Protein AF-A0A418MH86-F1 (afdb_monomer)

pLDDT: mean 76.0, std 16.43, range [37.06, 94.5]

Sequence (167 aa):
MKTSINRFVMALWAILSVVTFPTGCNSSTEKKADQIRDEQKDVLDAAESGADVDEVREQQAEVDSARKEYTRQWRTERDNAREDVNATIEDIDDKIAYFERSVPEVDASRKKNLQQAILTLKTYRQRMADELKNLEFTSAENWPEVKARMEYLVSKTDAQVNAVRAD

Radius of gyration: 25.24 Å; Cα contacts (8 Å, |Δi|>4): 86; chains: 1; bounding box: 48×21×88 Å

Organism: NCBI:txid2305895

Structure (mmCIF, N/CA/C/O backbone):
data_AF-A0A418MH86-F1
#
_entry.id   AF-A0A418MH86-F1
#
loop_
_atom_site.group_PDB
_atom_site.id
_atom_site.type_symbol
_atom_site.label_atom_id
_atom_site.label_alt_id
_atom_site.label_comp_id
_atom_site.label_asym_id
_atom_site.label_entity_id
_atom_site.label_seq_id
_atom_site.pdbx_PDB_ins_code
_atom_site.Cartn_x
_atom_site.Cartn_y
_atom_site.Cartn_z
_atom_site.occupancy
_atom_site.B_iso_or_equiv
_atom_site.auth_seq_id
_atom_site.auth_comp_id
_atom_site.auth_asym_id
_atom_site.auth_atom_id
_atom_site.pdbx_PDB_model_num
ATOM 1 N N . MET A 1 1 ? -21.675 -2.130 57.995 1.00 40.16 1 MET A N 1
ATOM 2 C CA . MET A 1 1 ? -21.233 -2.684 56.696 1.00 40.16 1 MET A CA 1
ATOM 3 C C . MET A 1 1 ? -21.299 -1.576 55.648 1.00 40.16 1 MET A C 1
ATOM 5 O O . MET A 1 1 ? -22.367 -1.314 55.123 1.00 40.16 1 MET A O 1
ATOM 9 N N . LYS A 1 2 ? -20.203 -0.842 55.430 1.00 43.28 2 LYS A N 1
ATOM 10 C CA . LYS A 1 2 ? -20.103 0.265 54.456 1.00 43.28 2 LYS A CA 1
ATOM 11 C C . LYS A 1 2 ? -18.665 0.323 53.930 1.00 43.28 2 LYS A C 1
ATOM 13 O O . LYS A 1 2 ? -17.909 1.192 54.333 1.00 43.28 2 LYS A O 1
ATOM 18 N N . THR A 1 3 ? -18.254 -0.644 53.114 1.00 39.69 3 THR A N 1
ATOM 19 C CA . THR A 1 3 ? -16.920 -0.613 52.468 1.00 39.69 3 THR A CA 1
ATOM 20 C C . THR A 1 3 ? -16.839 -1.354 51.127 1.00 39.69 3 THR A C 1
ATOM 22 O O . THR A 1 3 ? -15.794 -1.304 50.486 1.00 39.69 3 THR A O 1
ATOM 25 N N . SER A 1 4 ? -17.906 -2.003 50.649 1.00 40.78 4 SER A N 1
ATOM 26 C CA . SER A 1 4 ? -17.808 -2.872 49.461 1.00 40.78 4 SER A CA 1
ATOM 27 C C . SER A 1 4 ? -18.062 -2.173 48.118 1.00 40.78 4 SER A C 1
ATOM 29 O O . SER A 1 4 ? -17.658 -2.706 47.093 1.00 40.78 4 SER A O 1
ATOM 31 N N . ILE A 1 5 ? -18.680 -0.985 48.100 1.00 47.19 5 ILE A N 1
ATOM 32 C CA . ILE A 1 5 ? -19.063 -0.299 46.848 1.00 47.19 5 ILE A CA 1
ATOM 33 C C . ILE A 1 5 ? -17.854 0.407 46.196 1.00 47.19 5 ILE A C 1
ATOM 35 O O . ILE A 1 5 ? -17.666 0.322 44.987 1.00 47.19 5 ILE A O 1
ATOM 39 N N . ASN A 1 6 ? -16.938 0.978 46.988 1.00 37.41 6 ASN A N 1
ATOM 40 C CA . ASN A 1 6 ? -15.793 1.740 46.455 1.00 37.41 6 ASN A CA 1
ATOM 41 C C . ASN A 1 6 ? -14.689 0.890 45.801 1.00 37.41 6 ASN A C 1
ATOM 43 O O . ASN A 1 6 ? -13.762 1.446 45.221 1.00 37.41 6 ASN A O 1
ATOM 47 N N . ARG A 1 7 ? -14.749 -0.444 45.893 1.00 41.44 7 ARG A N 1
ATOM 48 C CA . ARG A 1 7 ? -13.748 -1.329 45.272 1.00 41.44 7 ARG A CA 1
ATOM 49 C C . ARG A 1 7 ? -14.123 -1.785 43.864 1.00 41.44 7 ARG A C 1
ATOM 51 O O . ARG A 1 7 ? -13.227 -2.120 43.100 1.00 41.44 7 ARG A O 1
ATOM 58 N N . PHE A 1 8 ? -15.408 -1.765 43.510 1.00 40.97 8 PHE A N 1
ATOM 59 C CA . PHE A 1 8 ? -15.865 -2.187 42.183 1.00 40.97 8 PHE A CA 1
ATOM 60 C C . PHE A 1 8 ? -15.776 -1.066 41.141 1.00 40.97 8 PHE A C 1
ATOM 62 O O . PHE A 1 8 ? -15.398 -1.336 40.006 1.00 40.97 8 PHE A O 1
ATOM 69 N N . VAL A 1 9 ? -15.991 0.194 41.539 1.00 42.41 9 VAL A N 1
ATOM 70 C CA . VAL A 1 9 ? -15.857 1.356 40.636 1.00 42.41 9 VAL A CA 1
ATOM 71 C C . VAL A 1 9 ? -14.404 1.550 40.171 1.00 42.41 9 VAL A C 1
ATOM 73 O O . VAL A 1 9 ? -14.163 1.837 39.004 1.00 42.41 9 VAL A O 1
ATOM 76 N N . MET A 1 10 ? -13.413 1.284 41.036 1.00 40.00 10 MET A N 1
ATOM 77 C CA . MET A 1 10 ? -11.994 1.352 40.645 1.00 40.00 10 MET A CA 1
ATOM 78 C C . MET A 1 10 ? -11.555 0.236 39.684 1.00 40.00 10 MET A C 1
ATOM 80 O O . MET A 1 10 ? -10.588 0.421 38.953 1.00 40.00 10 MET A O 1
ATOM 84 N N . ALA A 1 11 ? -12.226 -0.919 39.678 1.00 40.00 11 ALA A N 1
ATOM 85 C CA . ALA A 1 11 ? -11.865 -2.024 38.787 1.00 40.00 11 ALA A CA 1
ATOM 86 C C . ALA A 1 11 ? -12.383 -1.815 37.353 1.00 40.00 11 ALA A C 1
ATOM 88 O O . ALA A 1 11 ? -11.755 -2.286 36.408 1.00 40.00 11 ALA A O 1
ATOM 89 N N . LEU A 1 12 ? -13.489 -1.080 37.181 1.00 40.75 12 LEU A N 1
ATOM 90 C CA . LEU A 1 12 ? -14.069 -0.786 35.865 1.00 40.75 12 LEU A CA 1
ATOM 91 C C . LEU A 1 12 ? -13.235 0.239 35.070 1.00 40.75 12 LEU A C 1
ATOM 93 O O . LEU A 1 12 ? -13.183 0.187 33.848 1.00 40.75 12 LEU A O 1
ATOM 97 N N . TRP A 1 13 ? -12.507 1.112 35.770 1.00 41.53 13 TRP A N 1
ATOM 98 C CA . TRP A 1 13 ? -11.645 2.145 35.181 1.00 41.53 13 TRP A CA 1
ATOM 99 C C . TRP A 1 13 ? -10.371 1.605 34.499 1.00 41.53 13 TRP A C 1
ATOM 101 O O . TRP A 1 13 ? -9.696 2.331 33.774 1.00 41.53 13 TRP A O 1
ATOM 111 N N . ALA A 1 14 ? -10.010 0.336 34.718 1.00 37.06 14 ALA A N 1
ATOM 112 C CA . ALA A 1 14 ? -8.710 -0.209 34.311 1.00 37.06 14 ALA A CA 1
ATOM 113 C C . ALA A 1 14 ? -8.659 -0.807 32.888 1.00 37.06 14 ALA A C 1
ATOM 115 O O . ALA A 1 14 ? -7.591 -1.241 32.461 1.00 37.06 14 ALA A O 1
ATOM 116 N N . ILE A 1 15 ? -9.769 -0.836 32.137 1.00 46.03 15 ILE A N 1
ATOM 117 C CA . ILE A 1 15 ? -9.827 -1.433 30.781 1.00 46.03 15 ILE A CA 1
ATOM 118 C C . ILE A 1 15 ? -9.991 -0.356 29.695 1.00 46.03 15 ILE A C 1
ATOM 120 O O . ILE A 1 15 ? -10.416 -0.625 28.578 1.00 46.03 15 ILE A O 1
ATOM 124 N N . LEU A 1 16 ? -9.611 0.889 29.979 1.00 43.25 16 LEU A N 1
ATOM 125 C CA . LEU A 1 16 ? -9.611 1.948 28.974 1.00 43.25 16 LEU A CA 1
ATOM 126 C C . LEU A 1 16 ? -8.231 2.080 28.331 1.00 43.25 16 LEU A C 1
ATOM 128 O O . LEU A 1 16 ? -7.444 2.982 28.605 1.00 43.25 16 LEU A O 1
ATOM 132 N N . SER A 1 17 ? -7.923 1.123 27.456 1.00 41.09 17 SER A N 1
ATOM 133 C CA . SER A 1 17 ? -6.809 1.259 26.519 1.00 41.09 17 SER A CA 1
ATOM 134 C C . SER A 1 17 ? -7.189 2.346 25.510 1.00 41.09 17 SER A C 1
ATOM 136 O O . SER A 1 17 ? -7.945 2.102 24.562 1.00 41.09 17 SER A O 1
ATOM 138 N N . VAL A 1 18 ? -6.720 3.567 25.770 1.00 42.28 18 VAL A N 1
ATOM 139 C CA . VAL A 1 18 ? -6.747 4.686 24.826 1.00 42.28 18 VAL A CA 1
ATOM 140 C C . VAL A 1 18 ? -5.884 4.279 23.637 1.00 42.28 18 VAL A C 1
ATOM 142 O O . VAL A 1 18 ? -4.672 4.129 23.771 1.00 42.28 18 VAL A O 1
ATOM 145 N N . VAL A 1 19 ? -6.515 4.040 22.490 1.00 49.03 19 VAL A N 1
ATOM 146 C CA . VAL A 1 19 ? -5.800 3.805 21.234 1.00 49.03 19 VAL A CA 1
ATOM 147 C C . VAL A 1 19 ? -5.605 5.167 20.581 1.00 49.03 19 VAL A C 1
ATOM 149 O O . VAL A 1 19 ? -6.568 5.839 20.215 1.00 49.03 19 VAL A O 1
ATOM 152 N N . THR A 1 20 ? -4.358 5.613 20.497 1.00 45.00 20 THR A N 1
ATOM 153 C CA . THR A 1 20 ? -3.982 6.862 19.835 1.00 45.00 20 THR A CA 1
ATOM 154 C C . THR A 1 20 ? -3.877 6.628 18.333 1.00 45.00 20 THR A C 1
ATOM 156 O O . THR A 1 20 ? -2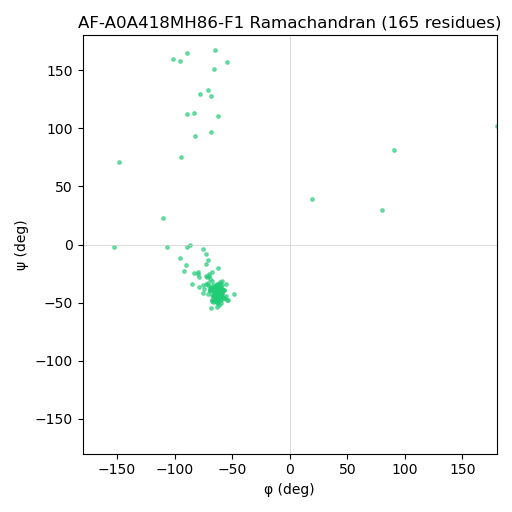.830 6.224 17.854 1.00 45.00 20 THR A O 1
ATOM 159 N N . PHE A 1 21 ? -4.942 6.877 17.572 1.00 47.75 21 PHE A N 1
ATOM 160 C CA . PHE A 1 21 ? -4.876 6.775 16.111 1.00 47.75 21 PHE A CA 1
ATOM 161 C C . PHE A 1 21 ? -4.200 8.015 15.496 1.00 47.75 21 PHE A C 1
ATOM 163 O O . PHE A 1 21 ? -4.598 9.137 15.829 1.00 47.75 21 PHE A O 1
ATOM 170 N N . PRO A 1 22 ? -3.199 7.855 14.608 1.00 41.91 22 PRO A N 1
ATOM 171 C CA . PRO A 1 22 ? -2.603 8.977 13.894 1.00 41.91 22 PRO A CA 1
ATOM 172 C C . PRO A 1 22 ? -3.612 9.578 12.906 1.00 41.91 22 PRO A C 1
ATOM 174 O O . PRO A 1 22 ? -4.192 8.874 12.086 1.00 41.91 22 PRO A O 1
ATOM 177 N N . THR A 1 23 ? -3.811 10.895 12.987 1.00 43.75 23 THR A N 1
ATOM 178 C CA . THR A 1 23 ? -4.634 11.687 12.062 1.00 43.75 23 THR A CA 1
ATOM 179 C C . THR A 1 23 ? -3.819 12.046 10.814 1.00 43.75 23 THR A C 1
ATOM 181 O O . THR A 1 23 ? -2.870 12.830 10.909 1.00 43.75 23 THR A O 1
ATOM 184 N N . GLY A 1 24 ? -4.177 11.517 9.646 1.00 38.31 24 GLY A N 1
ATOM 185 C CA . GLY A 1 24 ? -3.545 11.823 8.365 1.00 38.31 24 GLY A CA 1
ATOM 186 C C . GLY A 1 24 ? -4.138 11.073 7.157 1.00 38.31 24 GLY A C 1
ATOM 187 O O . GLY A 1 24 ? -3.716 9.961 6.856 1.00 38.31 24 GLY A O 1
ATOM 188 N N . CYS A 1 25 ? -4.962 11.799 6.381 1.00 40.88 25 CYS A N 1
ATOM 189 C CA . CYS A 1 25 ? -5.543 11.507 5.048 1.00 40.88 25 CYS A CA 1
ATOM 190 C C . CYS A 1 25 ? -6.912 10.790 4.956 1.00 40.88 25 CYS A C 1
ATOM 192 O O . CYS A 1 25 ? -6.998 9.616 4.606 1.00 40.88 25 CYS A O 1
ATOM 194 N N . ASN A 1 26 ? -7.974 11.600 5.122 1.00 44.22 26 ASN A N 1
ATOM 195 C CA . ASN A 1 26 ? -9.365 11.574 4.620 1.00 44.22 26 ASN A CA 1
ATOM 196 C C . ASN A 1 26 ? -9.969 10.245 4.095 1.00 44.22 26 ASN A C 1
ATOM 198 O O . ASN A 1 26 ? -10.709 10.252 3.106 1.00 44.22 26 ASN A O 1
ATOM 202 N N . SER A 1 27 ? -9.689 9.108 4.734 1.00 57.06 27 SER A N 1
ATOM 203 C CA . SER A 1 27 ? -10.241 7.800 4.351 1.00 57.06 27 SER A CA 1
ATOM 204 C C . SER A 1 27 ? -11.490 7.441 5.168 1.00 57.06 27 SER A C 1
ATOM 206 O O . SER A 1 27 ? -11.721 7.969 6.257 1.00 57.06 27 SER A O 1
ATOM 208 N N . SER A 1 28 ? -12.330 6.537 4.644 1.00 63.00 28 SER A N 1
ATOM 209 C CA . SER A 1 28 ? -13.546 6.079 5.342 1.00 63.00 28 SER A CA 1
ATOM 210 C C . SER A 1 28 ? -13.236 5.436 6.703 1.00 63.00 28 SER A C 1
ATOM 212 O O . SER A 1 28 ? -13.999 5.584 7.658 1.00 63.00 28 SER A O 1
ATOM 214 N N . THR A 1 29 ? -12.066 4.807 6.795 1.00 64.75 29 THR A N 1
ATOM 215 C CA . THR A 1 29 ? -11.528 4.154 7.985 1.00 64.75 29 THR A CA 1
ATOM 216 C C . THR A 1 29 ? -11.108 5.182 9.039 1.00 64.75 29 THR A C 1
ATOM 218 O O . THR A 1 29 ? -11.486 5.034 10.196 1.00 64.75 29 THR A O 1
ATOM 221 N N . GLU A 1 30 ? -10.459 6.292 8.665 1.00 63.47 30 GLU A N 1
ATOM 222 C CA . GLU A 1 30 ? -10.132 7.373 9.618 1.00 63.47 30 GLU A CA 1
ATOM 223 C C . GLU A 1 30 ? -11.371 7.998 10.264 1.00 63.47 30 GLU A C 1
ATOM 225 O O . GLU A 1 30 ? -11.414 8.150 11.481 1.00 63.47 30 GLU A O 1
ATOM 230 N N . LYS A 1 31 ? -12.416 8.293 9.477 1.00 66.75 31 LYS A N 1
ATOM 231 C CA . LYS A 1 31 ? -13.665 8.860 10.021 1.00 66.75 31 LYS A CA 1
ATOM 232 C C . LYS A 1 31 ? -14.306 7.952 11.069 1.00 66.75 31 LYS A C 1
ATOM 234 O O . LYS A 1 31 ? -14.881 8.439 12.035 1.00 66.75 31 LYS A O 1
ATOM 239 N N . LYS A 1 32 ? -14.194 6.633 10.891 1.00 70.12 32 LYS A N 1
ATOM 240 C CA . LYS A 1 32 ? -14.679 5.654 11.869 1.00 70.12 32 LYS A CA 1
ATOM 241 C C . LYS A 1 32 ? -13.782 5.542 13.094 1.00 70.12 32 LYS A C 1
ATOM 243 O O . LYS A 1 32 ? -14.299 5.328 14.183 1.00 70.12 32 LYS A O 1
ATOM 248 N N . ALA A 1 33 ? -12.468 5.690 12.937 1.00 70.25 33 ALA A N 1
ATOM 249 C CA . ALA A 1 33 ? -11.549 5.738 14.070 1.00 70.25 33 ALA A CA 1
ATOM 250 C C . ALA A 1 33 ? -11.823 6.963 14.960 1.00 70.25 33 ALA A C 1
ATOM 252 O O . ALA A 1 33 ? -11.866 6.828 16.182 1.00 70.25 33 ALA A O 1
ATOM 253 N N . ASP A 1 34 ? -12.070 8.128 14.352 1.00 70.81 34 ASP A N 1
ATOM 254 C CA . ASP A 1 34 ? -12.462 9.344 15.070 1.00 70.81 34 ASP A CA 1
ATOM 255 C C . ASP A 1 34 ? -13.808 9.163 15.786 1.00 70.81 34 ASP A C 1
ATOM 257 O O . ASP A 1 34 ? -13.902 9.452 16.975 1.00 70.81 34 ASP A O 1
ATOM 261 N N . GLN A 1 35 ? -14.807 8.589 15.107 1.00 76.25 35 GLN A N 1
ATOM 262 C CA . GLN A 1 35 ? -16.115 8.310 15.703 1.00 76.25 35 GLN A CA 1
ATOM 263 C C . GLN A 1 35 ? -16.021 7.371 16.918 1.00 76.25 35 GLN A C 1
ATOM 265 O O . GLN A 1 35 ? -16.593 7.662 17.961 1.00 76.25 35 GLN A O 1
ATOM 270 N N . ILE A 1 36 ? -15.249 6.282 16.824 1.00 78.81 36 ILE A N 1
ATOM 271 C CA . ILE A 1 36 ? -15.034 5.355 17.951 1.00 78.81 36 ILE A CA 1
ATOM 272 C C . ILE A 1 36 ? -14.371 6.066 19.134 1.00 78.81 36 ILE A C 1
ATOM 274 O O . ILE A 1 36 ? -14.653 5.748 20.287 1.00 78.81 36 ILE A O 1
ATOM 278 N N . ARG A 1 37 ? -13.453 7.000 18.864 1.00 74.50 37 ARG A N 1
ATOM 279 C CA . ARG A 1 37 ? -12.756 7.757 19.908 1.00 74.50 37 ARG A CA 1
ATOM 280 C C . ARG A 1 37 ? -13.701 8.722 20.621 1.00 74.50 37 ARG A C 1
ATOM 282 O O . ARG A 1 37 ? -13.602 8.847 21.839 1.00 74.50 37 ARG A O 1
ATOM 289 N N . ASP A 1 38 ? -14.597 9.361 19.878 1.00 78.75 38 ASP A N 1
ATOM 290 C CA . ASP A 1 38 ? -15.616 10.248 20.436 1.00 78.75 38 ASP A CA 1
ATOM 291 C C . ASP A 1 38 ? -16.635 9.444 21.265 1.00 78.75 38 ASP A C 1
ATOM 293 O O . ASP A 1 38 ? -16.834 9.751 22.436 1.00 78.75 38 ASP A O 1
ATOM 297 N N . GLU A 1 39 ? -17.150 8.325 20.743 1.00 77.44 39 GLU A N 1
ATOM 298 C CA . GLU A 1 39 ? -18.050 7.422 21.486 1.00 77.44 39 GLU A CA 1
ATOM 299 C C . GLU A 1 39 ? -17.383 6.874 22.763 1.00 77.44 39 GLU A C 1
ATOM 301 O O . GLU A 1 39 ? -17.999 6.782 23.821 1.00 77.44 39 GLU A O 1
ATOM 306 N N . GLN A 1 40 ? -16.085 6.560 22.717 1.00 76.62 40 GLN A N 1
ATOM 307 C CA . GLN A 1 40 ? -15.342 6.111 23.897 1.00 76.62 40 GLN A CA 1
ATOM 308 C C . GLN A 1 40 ? -15.131 7.224 24.937 1.00 76.62 40 GLN A C 1
ATOM 310 O O . GLN A 1 40 ? -15.033 6.938 26.134 1.00 76.62 40 GLN A O 1
ATOM 315 N N . LYS A 1 41 ? -15.045 8.483 24.498 1.00 7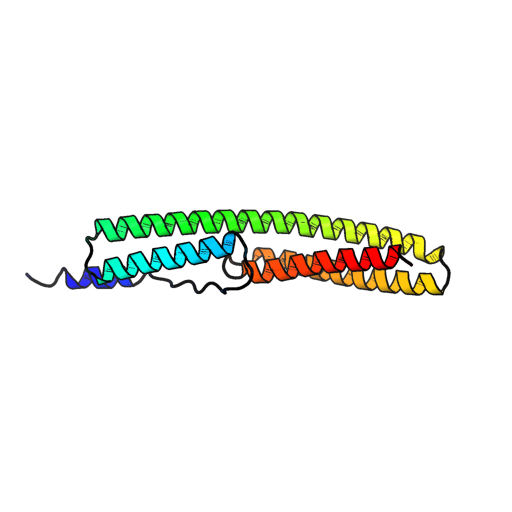8.12 41 LYS A N 1
ATOM 316 C CA . LYS A 1 41 ? -15.004 9.642 25.392 1.00 78.12 41 LYS A CA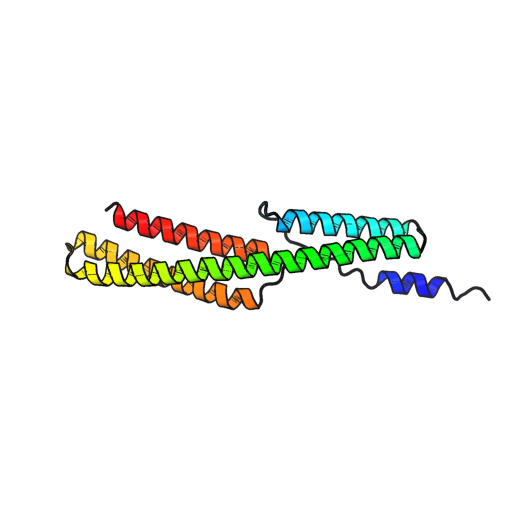 1
ATOM 317 C C . LYS A 1 41 ? -16.350 9.826 26.095 1.00 78.12 41 LYS A C 1
ATOM 319 O O . LYS A 1 41 ? -16.355 10.096 27.292 1.00 78.12 41 LYS A O 1
ATOM 324 N N . ASP A 1 42 ? -17.455 9.578 25.401 1.00 78.19 42 ASP A N 1
ATOM 325 C CA . ASP A 1 42 ? -18.791 9.642 25.996 1.00 78.19 42 ASP A CA 1
ATOM 326 C C . ASP A 1 42 ? -18.981 8.572 27.088 1.00 78.19 42 ASP A C 1
ATOM 328 O O . ASP A 1 42 ? -19.485 8.892 28.165 1.00 78.19 42 ASP A O 1
ATOM 332 N N . VAL A 1 43 ? -18.469 7.344 26.893 1.00 76.38 43 VAL A N 1
ATOM 333 C CA . VAL A 1 43 ? -18.474 6.296 27.943 1.00 76.38 43 VAL A CA 1
ATOM 334 C C . VAL A 1 43 ? -17.711 6.744 29.195 1.00 76.38 43 VAL A C 1
ATOM 336 O O . VAL A 1 43 ? -18.153 6.507 30.322 1.00 76.38 43 VAL A O 1
ATOM 339 N N . LEU A 1 44 ? -16.546 7.374 29.011 1.00 72.75 44 LEU A N 1
ATOM 340 C CA . LEU A 1 44 ? -15.739 7.903 30.115 1.00 72.75 44 LEU A CA 1
ATOM 341 C C . LEU A 1 44 ? -16.483 8.997 30.880 1.00 72.75 44 LEU A C 1
ATOM 343 O O . LEU A 1 44 ? -16.547 8.944 32.109 1.00 72.75 44 LEU A O 1
ATOM 347 N N . ASP A 1 45 ? -17.051 9.957 30.155 1.00 77.12 45 ASP A N 1
ATOM 348 C CA . ASP A 1 45 ? -17.759 11.095 30.733 1.00 77.12 45 ASP A CA 1
ATOM 349 C C . ASP A 1 45 ? -19.046 10.616 31.460 1.00 77.12 45 ASP A C 1
ATOM 351 O O . ASP A 1 45 ? -19.370 11.096 32.554 1.00 77.12 45 ASP A O 1
ATOM 355 N N . ALA A 1 46 ? -19.743 9.597 30.937 1.00 74.19 46 ALA A N 1
ATOM 356 C CA . ALA A 1 46 ? -20.875 8.934 31.599 1.00 74.19 46 ALA A CA 1
ATOM 357 C C . ALA A 1 46 ? -20.451 8.205 32.890 1.00 74.19 46 ALA A C 1
ATOM 359 O O . ALA A 1 46 ? -21.077 8.355 33.944 1.00 74.19 46 ALA A O 1
ATOM 360 N N . ALA A 1 47 ? -19.342 7.464 32.850 1.00 68.56 47 ALA A N 1
ATOM 361 C CA . ALA A 1 47 ? -18.811 6.778 34.025 1.00 68.56 47 ALA A CA 1
ATOM 362 C C . ALA A 1 47 ? -18.330 7.757 35.117 1.00 68.56 47 ALA A C 1
ATOM 364 O O . ALA A 1 47 ? -18.544 7.503 36.304 1.00 68.56 47 ALA A O 1
ATOM 365 N N . GLU A 1 48 ? -17.705 8.881 34.745 1.00 75.19 48 GLU A N 1
ATOM 366 C CA . GLU A 1 48 ? -17.274 9.927 35.687 1.00 75.19 48 GLU A CA 1
ATOM 367 C C . GLU A 1 48 ? -18.445 10.716 36.284 1.00 75.19 48 GLU A C 1
ATOM 369 O O . GLU A 1 48 ? -18.403 11.083 37.462 1.00 75.19 48 GLU A O 1
ATOM 374 N N . SER A 1 49 ? -19.505 10.949 35.508 1.00 79.81 49 SER A N 1
ATOM 375 C CA . SER A 1 49 ? -20.714 11.640 35.978 1.00 79.81 49 SER A CA 1
ATOM 376 C C . SER A 1 49 ? -21.611 10.779 36.878 1.00 79.81 49 SER A C 1
ATOM 378 O O . SER A 1 49 ? -22.571 11.291 37.460 1.00 79.81 49 SER A O 1
ATOM 380 N N . GLY A 1 50 ? -21.259 9.504 37.076 1.00 74.06 50 GLY A N 1
ATOM 381 C CA . GLY A 1 50 ? -21.969 8.588 37.963 1.00 74.06 50 GLY A CA 1
ATOM 382 C C . GLY A 1 50 ? -23.228 7.989 37.340 1.00 74.06 50 GLY A C 1
ATOM 383 O O . GLY A 1 50 ? -24.168 7.692 38.081 1.00 74.06 50 GLY A O 1
ATOM 384 N N . ALA A 1 51 ? -23.248 7.832 36.011 1.00 77.88 51 ALA A N 1
ATOM 385 C CA . ALA A 1 51 ? -24.292 7.105 35.296 1.00 77.88 51 ALA A CA 1
ATOM 386 C C . ALA A 1 51 ? -24.467 5.678 35.842 1.00 77.88 51 ALA A C 1
ATOM 388 O O . ALA A 1 51 ? -23.563 5.104 36.466 1.00 77.88 51 ALA A O 1
ATOM 389 N N . ASP A 1 52 ? -25.652 5.107 35.621 1.00 83.12 52 ASP A N 1
ATOM 390 C CA . ASP A 1 52 ? -25.942 3.757 36.090 1.00 83.12 52 ASP A CA 1
ATOM 391 C C . ASP A 1 52 ? -25.061 2.725 35.373 1.00 83.12 52 ASP A C 1
ATOM 393 O O . ASP A 1 52 ? -24.639 2.901 34.228 1.00 83.12 52 ASP A O 1
ATOM 397 N N . VAL A 1 53 ? -24.772 1.621 36.059 1.00 77.56 53 VAL A N 1
ATOM 398 C CA . VAL A 1 53 ? -23.857 0.587 35.556 1.00 77.56 53 VAL A CA 1
ATOM 399 C C . VAL A 1 53 ? -24.367 -0.01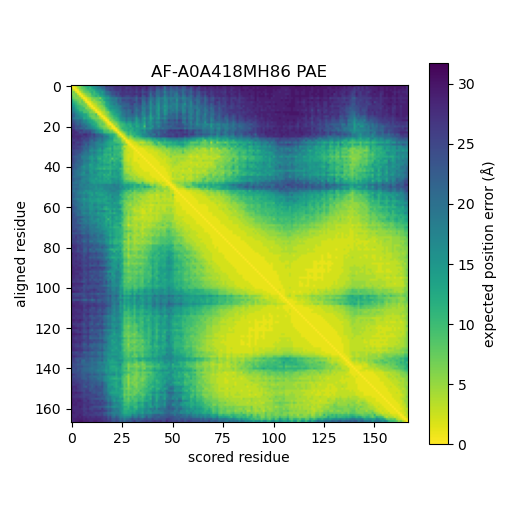1 34.244 1.00 77.56 53 VAL A C 1
ATOM 401 O O . VAL A 1 53 ? -23.559 -0.346 33.377 1.00 77.56 53 VAL A O 1
ATOM 404 N N . ASP A 1 54 ? -25.686 -0.130 34.090 1.00 80.06 54 ASP A N 1
ATOM 405 C CA . ASP A 1 54 ? -26.301 -0.654 32.873 1.00 80.06 54 ASP A CA 1
ATOM 406 C C . ASP A 1 54 ? -26.134 0.309 31.684 1.00 80.06 54 ASP A C 1
ATOM 408 O O . ASP A 1 54 ? -25.841 -0.151 30.582 1.00 80.06 54 ASP A O 1
ATOM 412 N N . GLU A 1 55 ? -26.192 1.625 31.913 1.00 75.00 55 GLU A N 1
ATOM 413 C CA . GLU A 1 55 ? -25.984 2.657 30.884 1.00 75.00 55 GLU A CA 1
ATOM 414 C C . GLU A 1 55 ? -24.529 2.674 30.390 1.00 75.00 55 GLU A C 1
ATOM 416 O O . GLU A 1 55 ? -24.273 2.584 29.190 1.00 75.00 55 GLU A O 1
ATOM 421 N N . VAL A 1 56 ? -23.557 2.678 31.310 1.00 76.31 56 VAL A N 1
ATOM 422 C CA . VAL A 1 56 ? -22.125 2.599 30.955 1.00 76.31 56 VAL A CA 1
ATOM 423 C C . VAL A 1 56 ? -21.821 1.296 30.209 1.00 76.31 56 VAL A C 1
ATOM 425 O O . VAL A 1 56 ? -21.020 1.268 29.273 1.00 76.31 56 VAL A O 1
ATOM 428 N N . ARG A 1 57 ? -22.465 0.193 30.606 1.00 76.00 57 ARG A N 1
ATOM 429 C CA . ARG A 1 57 ? -22.288 -1.111 29.962 1.00 76.00 57 ARG A CA 1
ATOM 430 C C . ARG A 1 57 ? -22.872 -1.149 28.551 1.00 76.00 57 ARG A C 1
ATOM 432 O O . ARG A 1 57 ? -22.262 -1.772 27.682 1.00 76.00 57 ARG A O 1
ATOM 439 N N . GLU A 1 58 ? -24.032 -0.542 28.332 1.00 81.56 58 GLU A N 1
ATOM 440 C CA . GLU A 1 58 ? -24.657 -0.448 27.012 1.00 81.56 58 GLU A CA 1
ATOM 441 C C . GLU A 1 58 ? -23.787 0.380 26.060 1.00 81.56 58 GLU A C 1
ATOM 443 O O . GLU A 1 58 ? -23.411 -0.120 25.000 1.00 81.56 58 GLU A O 1
ATOM 448 N N . GLN A 1 59 ? -23.335 1.562 26.486 1.00 76.06 59 GLN A N 1
ATOM 449 C CA . GLN A 1 59 ? -22.458 2.409 25.671 1.00 76.06 59 GLN A CA 1
ATOM 450 C C . GLN A 1 59 ? -21.103 1.733 25.385 1.00 76.06 59 GLN A C 1
ATOM 452 O O . GLN A 1 59 ? -20.594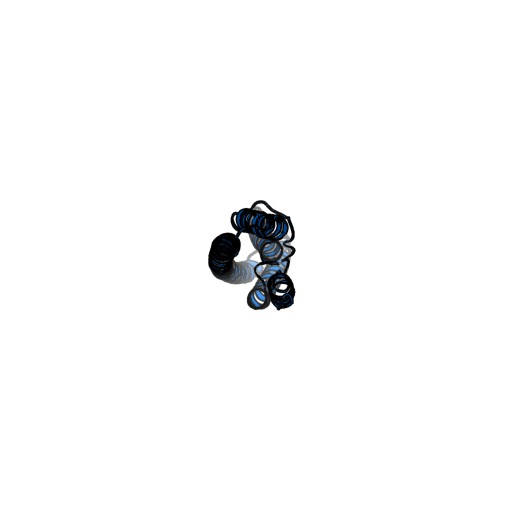 1.784 24.265 1.00 76.06 59 GLN A O 1
ATOM 457 N N . GLN A 1 60 ? -20.528 1.005 26.351 1.00 73.38 60 GLN A N 1
ATOM 458 C CA . GLN A 1 60 ? -19.317 0.214 26.104 1.00 73.38 60 GLN A CA 1
ATOM 459 C C . GLN A 1 60 ? -19.556 -0.905 25.075 1.00 73.38 60 GLN A C 1
ATOM 461 O O . GLN A 1 60 ? -18.676 -1.188 24.261 1.00 73.38 60 GLN A O 1
ATOM 466 N N . ALA A 1 61 ? -20.735 -1.536 25.079 1.00 81.12 61 ALA A N 1
ATOM 467 C CA . ALA A 1 61 ? -21.088 -2.552 24.089 1.00 81.12 61 ALA A CA 1
ATOM 468 C C . ALA A 1 61 ? -21.233 -1.957 22.677 1.00 81.12 61 ALA A C 1
ATOM 470 O O . ALA A 1 61 ? -20.856 -2.611 21.698 1.00 81.12 61 ALA A O 1
ATOM 471 N N . GLU A 1 62 ? -21.726 -0.722 22.562 1.00 80.81 62 GLU A N 1
ATOM 472 C CA . GLU A 1 62 ? -21.765 0.025 21.301 1.00 80.81 62 GLU A CA 1
ATOM 473 C C . GLU A 1 62 ? -20.352 0.328 20.788 1.00 80.81 62 GLU A C 1
ATOM 475 O O . GLU A 1 62 ? -20.031 -0.034 19.652 1.00 80.81 62 GLU A O 1
ATOM 480 N N . VAL A 1 63 ? -19.469 0.849 21.647 1.00 77.62 63 VAL A N 1
ATOM 481 C CA . VAL A 1 63 ? -18.052 1.096 21.316 1.00 77.62 63 VAL A CA 1
ATOM 482 C C . VAL A 1 63 ? -17.344 -0.194 20.888 1.00 77.62 63 VAL A C 1
ATOM 484 O O . VAL A 1 63 ? -16.604 -0.213 19.900 1.00 77.62 63 VAL A O 1
ATOM 487 N N . ASP A 1 64 ? -17.577 -1.304 21.588 1.00 77.12 64 ASP A N 1
ATOM 488 C CA . ASP A 1 64 ? -16.992 -2.604 21.245 1.00 77.12 64 ASP A CA 1
ATOM 489 C C . ASP A 1 64 ? -17.504 -3.121 19.890 1.00 77.12 64 ASP A C 1
ATOM 491 O O . ASP A 1 64 ? -16.738 -3.677 19.089 1.00 77.12 64 ASP A O 1
ATOM 495 N N . SER A 1 65 ? -18.790 -2.912 19.600 1.00 80.94 65 SER A N 1
ATOM 496 C CA . SER A 1 65 ? -19.393 -3.229 18.304 1.00 80.94 65 SER A CA 1
ATOM 497 C C . SER A 1 65 ? -18.775 -2.387 17.182 1.00 80.94 65 SER A C 1
ATOM 499 O O . SER A 1 65 ? -18.351 -2.935 16.156 1.00 80.94 65 SER A O 1
ATOM 501 N N . ALA A 1 66 ? -18.626 -1.079 17.400 1.00 77.56 66 ALA A N 1
ATOM 502 C CA . ALA A 1 66 ? -17.999 -0.159 16.459 1.00 77.56 66 ALA A CA 1
ATOM 503 C C . ALA A 1 66 ? -16.528 -0.531 16.198 1.00 77.56 66 ALA A C 1
ATOM 505 O O . ALA A 1 66 ? -16.110 -0.640 15.042 1.00 77.56 66 ALA A O 1
ATOM 506 N N . ARG A 1 67 ? -15.756 -0.864 17.245 1.00 77.94 67 ARG A N 1
ATOM 507 C CA . ARG A 1 67 ? -14.374 -1.379 17.138 1.00 77.94 67 ARG A CA 1
ATOM 508 C C . ARG A 1 67 ? -14.285 -2.664 16.318 1.00 77.94 67 ARG A C 1
ATOM 510 O O . ARG A 1 67 ? -13.358 -2.837 15.515 1.00 77.94 67 ARG A O 1
ATOM 517 N N . LYS A 1 68 ? -15.238 -3.580 16.499 1.00 82.44 68 LYS A N 1
ATOM 518 C CA . LYS A 1 68 ? -15.299 -4.833 15.737 1.00 82.44 68 LYS A CA 1
ATOM 519 C C . LYS A 1 68 ? -15.567 -4.574 14.256 1.00 82.44 68 LYS A C 1
ATOM 521 O O . LYS A 1 68 ? -14.916 -5.192 13.410 1.00 82.44 68 LYS A O 1
ATOM 526 N N . GLU A 1 69 ? -16.485 -3.664 13.942 1.00 81.75 69 GLU A N 1
ATOM 527 C CA . GLU A 1 69 ? -16.774 -3.278 12.561 1.00 81.75 69 GLU A CA 1
ATOM 528 C C . GLU A 1 69 ? -15.585 -2.552 11.921 1.00 81.75 69 GLU A C 1
ATOM 530 O O . GLU A 1 69 ? -15.176 -2.918 10.822 1.00 81.75 69 GLU A O 1
ATOM 535 N N . TYR A 1 70 ? -14.946 -1.619 12.630 1.00 78.75 70 TYR A N 1
ATOM 536 C CA . TYR A 1 70 ? -13.713 -0.967 12.181 1.00 78.75 70 TYR A CA 1
ATOM 537 C C . TYR A 1 70 ? -12.620 -1.981 11.830 1.00 78.75 70 TYR A C 1
ATOM 539 O O . TYR A 1 70 ? -12.052 -1.947 10.741 1.00 78.75 70 TYR A O 1
ATOM 547 N N . THR A 1 71 ? -12.386 -2.959 12.709 1.00 80.94 71 THR A N 1
ATOM 548 C CA . THR A 1 71 ? -11.390 -4.015 12.475 1.00 80.94 71 THR A CA 1
ATOM 549 C C . THR A 1 71 ? -11.735 -4.861 11.246 1.00 80.94 71 THR A C 1
ATOM 551 O O . THR A 1 71 ? -10.844 -5.253 10.492 1.00 80.94 71 THR A O 1
ATOM 554 N N . ARG A 1 72 ? -13.021 -5.160 11.018 1.00 85.06 72 ARG A N 1
ATOM 555 C CA . ARG A 1 72 ? -13.476 -5.894 9.827 1.00 85.06 72 ARG A CA 1
ATOM 556 C C . ARG A 1 72 ? -13.236 -5.089 8.548 1.00 85.06 72 ARG A C 1
ATOM 558 O O . ARG A 1 72 ? -12.744 -5.650 7.569 1.00 85.06 72 ARG A O 1
ATOM 565 N N . GLN A 1 73 ? -13.566 -3.801 8.558 1.00 83.44 73 GLN A N 1
ATOM 566 C CA . GLN A 1 73 ? -13.368 -2.926 7.403 1.00 83.44 73 GLN A CA 1
ATOM 567 C C . GLN A 1 73 ? -11.894 -2.751 7.084 1.00 83.44 73 GLN A C 1
ATOM 569 O O . GLN A 1 73 ? -11.501 -2.962 5.943 1.00 83.44 73 GLN A O 1
ATOM 574 N N . TRP A 1 74 ? -11.069 -2.507 8.101 1.00 84.62 74 TRP A N 1
ATOM 575 C CA . TRP A 1 74 ? -9.622 -2.470 7.950 1.00 84.62 74 TRP A CA 1
ATOM 576 C C . TRP A 1 74 ? -9.074 -3.745 7.291 1.00 84.62 74 TRP A C 1
ATOM 578 O O . TRP A 1 74 ? -8.318 -3.654 6.330 1.00 84.62 74 TRP A O 1
ATOM 588 N N . ARG A 1 75 ? -9.481 -4.940 7.751 1.00 85.69 75 ARG A N 1
ATOM 589 C CA . ARG A 1 75 ? -9.054 -6.205 7.122 1.00 85.69 75 ARG A CA 1
ATOM 590 C C . ARG A 1 75 ? -9.453 -6.275 5.651 1.00 85.69 75 ARG A C 1
ATOM 592 O O . ARG A 1 75 ? -8.641 -6.684 4.836 1.00 85.69 75 ARG A O 1
ATOM 599 N N . THR A 1 76 ? -10.668 -5.841 5.329 1.00 88.06 76 THR A N 1
ATOM 600 C CA . THR A 1 76 ? -11.171 -5.826 3.949 1.00 88.06 76 THR A CA 1
ATOM 601 C C . THR A 1 76 ? -10.356 -4.871 3.076 1.00 88.06 76 THR A C 1
ATOM 603 O O . THR A 1 76 ? -9.892 -5.264 2.014 1.00 88.06 76 THR A O 1
ATOM 606 N N . GLU A 1 77 ? -10.117 -3.638 3.532 1.00 85.12 77 GLU A N 1
ATOM 607 C CA . GLU A 1 77 ? -9.293 -2.671 2.796 1.00 85.12 77 GLU A CA 1
ATOM 608 C C . GLU A 1 77 ? -7.851 -3.157 2.622 1.00 85.12 77 GLU A C 1
ATOM 610 O O . GLU A 1 77 ? -7.272 -2.997 1.550 1.00 85.12 77 GLU A O 1
ATOM 615 N N . ARG A 1 78 ? -7.280 -3.777 3.659 1.00 87.12 78 ARG A N 1
ATOM 616 C CA . ARG A 1 78 ? -5.944 -4.373 3.622 1.00 87.12 78 ARG A CA 1
ATOM 617 C C . ARG A 1 78 ? -5.859 -5.505 2.600 1.00 87.12 78 ARG A C 1
ATOM 619 O O . ARG A 1 78 ? -4.879 -5.586 1.865 1.00 87.12 78 ARG A O 1
ATOM 626 N N . ASP A 1 79 ? -6.859 -6.378 2.570 1.00 88.25 79 ASP A N 1
ATOM 627 C CA . ASP A 1 79 ? -6.892 -7.518 1.655 1.00 88.25 79 ASP A CA 1
ATOM 628 C C . ASP A 1 79 ? -7.094 -7.051 0.202 1.00 88.25 79 ASP A C 1
ATOM 630 O O . ASP A 1 79 ? -6.382 -7.524 -0.681 1.00 88.25 79 ASP A O 1
ATOM 634 N N . ASN A 1 80 ? -7.939 -6.041 -0.032 1.00 86.94 80 ASN A N 1
ATOM 635 C CA . ASN A 1 80 ? -8.077 -5.399 -1.345 1.00 86.94 80 ASN A CA 1
ATOM 636 C C . ASN A 1 80 ? -6.765 -4.739 -1.795 1.00 86.94 80 ASN A C 1
ATOM 638 O O . ASN A 1 80 ? -6.317 -4.947 -2.915 1.00 86.94 80 ASN A O 1
ATOM 642 N N . ALA A 1 81 ? -6.088 -3.997 -0.913 1.00 85.88 81 ALA A N 1
ATOM 643 C CA . ALA A 1 81 ? -4.799 -3.395 -1.249 1.00 85.88 81 ALA A CA 1
ATOM 644 C C . ALA A 1 81 ? -3.726 -4.453 -1.554 1.00 85.88 81 ALA A C 1
ATOM 646 O O . ALA A 1 81 ? -2.871 -4.240 -2.411 1.00 85.88 81 ALA A O 1
ATOM 647 N N . ARG A 1 82 ? -3.764 -5.610 -0.877 1.00 88.69 82 ARG A N 1
ATOM 648 C CA . ARG A 1 82 ? -2.889 -6.747 -1.194 1.00 88.69 82 ARG A CA 1
ATOM 649 C C . ARG A 1 82 ? -3.155 -7.264 -2.608 1.00 88.69 82 ARG A C 1
ATOM 651 O O . ARG A 1 82 ? -2.198 -7.577 -3.312 1.00 88.69 82 ARG A O 1
ATOM 658 N N . GLU A 1 83 ? -4.416 -7.358 -3.016 1.00 89.31 83 GLU A N 1
ATOM 659 C CA . GLU A 1 83 ? -4.805 -7.734 -4.379 1.00 89.31 83 GLU A CA 1
ATOM 660 C C . GLU A 1 83 ? -4.314 -6.705 -5.410 1.00 89.31 83 GLU A C 1
ATOM 662 O O . GLU A 1 83 ? -3.595 -7.079 -6.336 1.00 89.31 83 GLU A O 1
ATOM 667 N N . ASP A 1 84 ? -4.580 -5.415 -5.191 1.00 86.44 84 ASP A N 1
ATOM 668 C CA . ASP A 1 84 ? -4.175 -4.328 -6.094 1.00 86.44 84 ASP A CA 1
ATOM 669 C C . ASP A 1 84 ? -2.649 -4.249 -6.273 1.00 86.44 84 ASP A C 1
ATOM 671 O O . ASP A 1 84 ? -2.133 -4.100 -7.387 1.00 86.44 84 ASP A O 1
ATOM 675 N N . VAL A 1 85 ? -1.894 -4.372 -5.175 1.00 87.50 85 VAL A N 1
ATOM 676 C CA . VAL A 1 85 ? -0.425 -4.345 -5.220 1.00 87.50 85 VAL A CA 1
ATOM 677 C C . VAL A 1 85 ? 0.126 -5.592 -5.915 1.00 87.50 85 VAL A C 1
ATOM 679 O O . VAL A 1 85 ? 1.081 -5.471 -6.681 1.00 87.50 85 VAL A O 1
ATOM 682 N N . ASN A 1 86 ? -0.471 -6.774 -5.714 1.00 90.50 86 ASN A N 1
ATOM 683 C CA . ASN A 1 86 ? -0.083 -7.978 -6.457 1.00 90.50 86 ASN A CA 1
ATOM 684 C C . ASN A 1 86 ? -0.329 -7.815 -7.961 1.00 90.50 86 ASN A C 1
ATOM 686 O O . ASN A 1 86 ? 0.581 -8.071 -8.746 1.00 90.50 86 ASN A O 1
ATOM 690 N N . ALA A 1 87 ? -1.505 -7.322 -8.357 1.00 89.12 87 ALA A N 1
ATOM 691 C CA . ALA A 1 87 ? -1.819 -7.056 -9.760 1.00 89.12 87 ALA A CA 1
ATOM 692 C C . ALA A 1 87 ? -0.840 -6.040 -10.378 1.00 89.12 87 ALA A C 1
ATOM 694 O O . ALA A 1 87 ? -0.375 -6.212 -11.503 1.00 89.12 87 ALA A O 1
ATOM 695 N N . THR A 1 88 ? -0.458 -5.010 -9.618 1.00 88.06 88 THR A N 1
ATOM 696 C CA . THR A 1 88 ? 0.544 -4.028 -10.060 1.00 88.06 88 THR A CA 1
ATOM 697 C C . THR A 1 88 ? 1.933 -4.654 -10.213 1.00 88.06 88 THR A C 1
ATOM 699 O O . THR A 1 88 ? 2.653 -4.327 -11.153 1.00 88.06 88 THR A O 1
ATOM 702 N N . ILE A 1 89 ? 2.334 -5.562 -9.318 1.00 91.75 89 ILE A N 1
ATOM 703 C CA . ILE A 1 89 ? 3.603 -6.296 -9.441 1.00 91.75 89 ILE A CA 1
ATOM 704 C C . ILE A 1 89 ? 3.616 -7.152 -10.711 1.00 91.75 89 ILE A C 1
ATOM 706 O O . ILE A 1 89 ? 4.616 -7.125 -11.427 1.00 91.75 89 ILE A O 1
ATOM 710 N N . GLU A 1 90 ? 2.531 -7.873 -11.004 1.00 92.50 90 GLU A N 1
ATOM 711 C CA . GLU A 1 90 ? 2.407 -8.677 -12.228 1.00 92.50 90 GLU A CA 1
ATOM 712 C C . GLU A 1 90 ? 2.523 -7.802 -13.484 1.00 92.50 90 GLU A C 1
ATOM 714 O O . GLU A 1 90 ? 3.315 -8.098 -14.378 1.00 92.50 90 GLU A O 1
ATOM 719 N N . ASP A 1 91 ? 1.82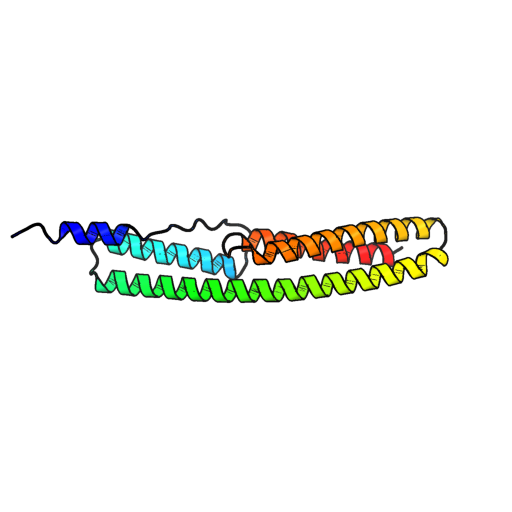9 -6.663 -13.512 1.00 89.62 91 ASP A N 1
ATOM 720 C CA . ASP A 1 91 ? 1.922 -5.697 -14.609 1.00 89.62 91 ASP A CA 1
ATOM 721 C C . ASP A 1 91 ? 3.338 -5.097 -14.752 1.00 89.62 91 ASP A C 1
ATOM 723 O O . ASP A 1 91 ? 3.835 -4.920 -15.871 1.00 89.62 91 ASP A O 1
ATOM 727 N N . ILE A 1 92 ? 4.044 -4.829 -13.645 1.00 89.50 92 ILE A N 1
ATOM 728 C CA . ILE A 1 92 ? 5.456 -4.423 -13.694 1.00 89.50 92 ILE A CA 1
ATOM 729 C C . ILE A 1 92 ? 6.325 -5.535 -14.293 1.00 89.50 92 ILE A C 1
ATOM 731 O O . ILE A 1 92 ? 7.173 -5.239 -15.141 1.00 89.50 92 ILE A O 1
ATOM 735 N N . ASP A 1 93 ? 6.141 -6.784 -13.863 1.00 94.31 93 ASP A N 1
ATOM 736 C CA . ASP A 1 93 ? 6.916 -7.931 -14.345 1.00 94.31 93 ASP A CA 1
ATOM 737 C C . ASP A 1 93 ? 6.713 -8.117 -15.869 1.00 94.31 93 ASP A C 1
ATOM 739 O O . ASP A 1 93 ? 7.693 -8.238 -16.615 1.00 94.31 93 ASP A O 1
ATOM 743 N N . ASP A 1 94 ? 5.477 -7.989 -16.363 1.00 92.44 94 ASP A N 1
ATOM 744 C CA . ASP A 1 94 ? 5.151 -8.014 -17.796 1.00 92.44 94 ASP A CA 1
ATOM 745 C C . ASP A 1 94 ? 5.795 -6.856 -18.574 1.00 92.44 94 ASP A C 1
ATOM 747 O O . ASP A 1 94 ? 6.360 -7.047 -19.661 1.00 92.44 94 ASP A O 1
ATOM 751 N N . LYS A 1 95 ? 5.756 -5.638 -18.023 1.00 89.19 95 LYS A N 1
ATOM 752 C CA . LYS A 1 95 ? 6.364 -4.449 -18.644 1.00 89.19 95 LYS A CA 1
ATOM 753 C C . LYS A 1 95 ? 7.884 -4.536 -18.689 1.00 89.19 95 LYS A C 1
ATOM 755 O O . LYS A 1 95 ? 8.479 -4.153 -19.698 1.00 89.19 95 LYS A O 1
ATOM 760 N N . ILE A 1 96 ? 8.519 -5.060 -17.640 1.00 93.00 96 ILE A N 1
ATOM 761 C CA . ILE A 1 96 ? 9.957 -5.345 -17.633 1.00 93.00 96 ILE A CA 1
ATOM 762 C C . ILE A 1 96 ? 10.282 -6.334 -18.754 1.00 93.00 96 ILE A C 1
ATOM 764 O O . ILE A 1 96 ? 11.156 -6.042 -19.569 1.00 93.00 96 ILE A O 1
ATOM 768 N N . ALA A 1 97 ? 9.550 -7.447 -18.853 1.00 94.50 97 ALA A N 1
ATOM 769 C CA . ALA A 1 97 ? 9.773 -8.453 -19.891 1.00 94.50 97 ALA A CA 1
ATOM 770 C C . ALA A 1 97 ? 9.546 -7.900 -21.310 1.00 94.50 97 ALA A C 1
ATOM 772 O O . ALA A 1 97 ? 10.243 -8.267 -22.260 1.00 94.50 97 ALA A O 1
ATOM 773 N N . TYR A 1 98 ? 8.568 -7.010 -21.488 1.00 90.81 98 TYR A N 1
ATOM 774 C CA . TYR A 1 98 ? 8.372 -6.287 -22.742 1.00 90.81 98 TYR A CA 1
ATOM 775 C C . TYR A 1 98 ? 9.570 -5.383 -23.066 1.00 90.81 98 TYR A C 1
ATOM 777 O O . TYR A 1 98 ? 10.170 -5.531 -24.129 1.00 90.81 98 TYR A O 1
ATOM 785 N N . PHE A 1 99 ? 9.980 -4.504 -22.147 1.00 91.19 99 PHE A N 1
ATOM 786 C CA . PHE A 1 99 ? 11.100 -3.593 -22.389 1.00 91.19 99 PHE A CA 1
ATOM 787 C C . PHE A 1 99 ? 12.423 -4.329 -22.608 1.00 91.19 99 PHE A C 1
ATOM 789 O O . PHE A 1 99 ? 13.180 -3.946 -23.497 1.00 91.19 99 PHE A O 1
ATOM 796 N N . GLU A 1 100 ? 12.698 -5.406 -21.869 1.00 93.56 100 GLU A N 1
ATOM 797 C CA . GLU A 1 100 ? 13.894 -6.235 -22.064 1.00 93.56 100 GLU A CA 1
ATOM 798 C C . GLU A 1 100 ? 13.950 -6.851 -23.473 1.00 93.56 100 GLU A C 1
ATOM 800 O O . GLU A 1 100 ? 15.034 -6.930 -24.055 1.00 93.56 100 GLU A O 1
ATOM 805 N N . ARG A 1 101 ? 12.797 -7.205 -24.061 1.00 94.31 101 ARG A N 1
ATOM 806 C CA . ARG A 1 101 ? 12.702 -7.670 -25.457 1.00 94.31 101 ARG A CA 1
ATOM 807 C C . ARG A 1 101 ? 12.888 -6.551 -26.480 1.00 94.31 101 ARG A C 1
ATOM 809 O O . ARG A 1 101 ? 13.471 -6.805 -27.526 1.00 94.31 101 ARG A O 1
ATOM 816 N N . SER A 1 102 ? 12.438 -5.333 -26.180 1.00 90.56 102 SER A N 1
ATOM 817 C CA . SER A 1 102 ? 12.560 -4.175 -27.082 1.00 90.56 102 SER A CA 1
ATOM 818 C C . SER A 1 102 ? 13.947 -3.520 -27.065 1.00 90.56 102 SER A C 1
ATOM 820 O O . SER A 1 102 ? 14.356 -2.906 -28.044 1.00 90.56 102 SER A O 1
ATOM 822 N N . VAL A 1 103 ? 14.704 -3.647 -25.971 1.00 92.56 103 VAL A N 1
ATOM 823 C CA . VAL A 1 103 ? 16.065 -3.094 -25.818 1.00 92.56 103 VAL A CA 1
ATOM 824 C C . VAL A 1 103 ? 17.028 -3.377 -26.992 1.00 92.56 103 VAL A C 1
ATOM 826 O O . VAL A 1 103 ? 17.772 -2.458 -27.348 1.00 92.56 103 VAL A O 1
ATOM 829 N N . PRO A 1 104 ? 17.098 -4.585 -27.589 1.00 91.69 104 PRO A N 1
ATOM 830 C CA . PRO A 1 104 ? 17.963 -4.842 -28.746 1.00 91.69 104 PRO A CA 1
ATOM 831 C C . PRO A 1 104 ? 17.479 -4.211 -30.061 1.00 91.69 104 PRO A C 1
ATOM 833 O O . PRO A 1 104 ? 18.278 -4.108 -30.988 1.00 91.69 104 PRO A O 1
ATOM 836 N N . GLU A 1 105 ? 16.213 -3.799 -30.157 1.00 91.19 105 GLU A N 1
ATOM 837 C CA . GLU A 1 105 ? 15.586 -3.324 -31.401 1.00 91.19 105 GLU A CA 1
ATOM 838 C C . GLU A 1 105 ? 15.624 -1.798 -31.557 1.00 91.19 105 GLU A C 1
ATOM 840 O O . GLU A 1 105 ? 15.336 -1.270 -32.630 1.00 91.19 105 GLU A O 1
ATOM 845 N N . VAL A 1 106 ? 15.978 -1.077 -30.492 1.00 90.50 106 VAL A N 1
ATOM 846 C CA . VAL A 1 106 ? 15.964 0.387 -30.462 1.00 90.50 106 VAL A CA 1
ATOM 847 C C . VAL A 1 106 ? 17.356 0.993 -30.638 1.00 90.50 106 VAL A C 1
ATOM 849 O O . VAL A 1 106 ? 18.385 0.357 -30.394 1.00 90.50 106 VAL A O 1
ATOM 852 N N . ASP A 1 107 ? 17.395 2.266 -31.031 1.00 92.69 107 ASP A N 1
ATOM 853 C CA . ASP A 1 107 ? 18.636 3.030 -31.125 1.00 92.69 107 ASP A CA 1
ATOM 854 C C . ASP A 1 107 ? 19.311 3.236 -29.754 1.00 92.69 107 ASP A C 1
ATOM 856 O O . ASP A 1 107 ? 18.730 3.020 -28.690 1.00 92.69 107 ASP A O 1
ATOM 860 N N . ALA A 1 108 ? 20.567 3.686 -29.770 1.00 89.56 108 ALA A N 1
ATOM 861 C CA . ALA A 1 108 ? 21.368 3.859 -28.559 1.00 89.56 108 ALA A CA 1
ATOM 862 C C . ALA A 1 108 ? 20.775 4.860 -27.544 1.00 89.56 108 ALA A C 1
ATOM 864 O O . ALA A 1 108 ? 20.963 4.670 -26.339 1.00 89.56 108 ALA A O 1
ATOM 865 N N . SER A 1 109 ? 20.071 5.902 -28.004 1.00 84.62 109 SER A N 1
ATOM 866 C CA . SER A 1 109 ? 19.426 6.893 -27.132 1.00 84.62 109 SER A CA 1
ATOM 867 C C . SER A 1 109 ? 18.275 6.233 -26.378 1.00 84.62 109 SER A C 1
ATOM 869 O O . SER A 1 109 ? 18.262 6.177 -25.144 1.00 84.62 109 SER A O 1
ATOM 871 N N . ARG A 1 110 ? 17.356 5.617 -27.125 1.00 87.62 110 ARG A N 1
ATOM 872 C CA . ARG A 1 110 ? 16.168 4.961 -26.575 1.00 87.62 110 ARG A CA 1
ATOM 873 C C . ARG A 1 110 ? 16.515 3.724 -25.752 1.00 87.62 110 ARG A C 1
ATOM 875 O O . ARG A 1 110 ? 15.873 3.454 -24.739 1.00 87.62 110 ARG A O 1
ATOM 882 N N . LYS A 1 111 ? 17.590 3.021 -26.111 1.00 91.31 111 LYS A N 1
ATOM 883 C CA . LYS A 1 111 ? 18.141 1.900 -25.342 1.00 91.31 111 LYS A CA 1
ATOM 884 C C . LYS A 1 111 ? 18.495 2.305 -23.916 1.00 91.31 111 LYS A C 1
ATOM 886 O O . LYS A 1 111 ? 18.135 1.597 -22.978 1.00 91.31 111 LYS A O 1
ATOM 891 N N . LYS A 1 112 ? 19.170 3.445 -23.740 1.00 89.75 112 LYS A N 1
ATOM 892 C CA . LYS A 1 112 ? 19.533 3.956 -22.412 1.00 89.75 112 LYS A CA 1
ATOM 893 C C . LYS A 1 112 ? 18.288 4.289 -21.585 1.00 89.75 112 LYS A C 1
ATOM 895 O O . LYS A 1 112 ? 18.233 3.923 -20.411 1.00 89.75 112 LYS A O 1
ATOM 900 N N . ASN A 1 113 ? 17.282 4.917 -22.199 1.00 87.56 113 ASN A N 1
ATOM 901 C CA . ASN A 1 113 ? 16.021 5.244 -21.527 1.00 87.56 113 ASN A CA 1
ATOM 902 C C . ASN A 1 113 ? 15.270 3.974 -21.092 1.00 87.56 113 ASN A C 1
ATOM 904 O O . ASN A 1 113 ? 14.856 3.879 -19.937 1.00 87.56 113 ASN A O 1
ATOM 908 N N . LEU A 1 114 ? 15.179 2.959 -21.962 1.00 90.12 114 LEU A N 1
ATOM 909 C CA . LEU A 1 114 ? 14.573 1.665 -21.625 1.00 90.12 114 LEU A CA 1
ATOM 910 C C . LEU A 1 114 ? 15.323 0.948 -20.500 1.00 90.12 114 LEU A C 1
ATOM 912 O O . LEU A 1 114 ? 14.700 0.462 -19.560 1.00 90.12 114 LEU A O 1
ATOM 916 N N . GLN A 1 115 ? 16.655 0.911 -20.549 1.00 92.50 115 GLN A N 1
ATOM 917 C CA . GLN A 1 115 ? 17.463 0.295 -19.493 1.00 92.50 115 GLN A CA 1
ATOM 918 C C . GLN A 1 115 ? 17.269 0.992 -18.142 1.00 92.50 115 GLN A C 1
ATOM 920 O O . GLN A 1 115 ? 17.122 0.322 -17.118 1.00 92.50 115 GLN A O 1
ATOM 925 N N . GLN A 1 116 ? 17.215 2.327 -18.132 1.00 90.56 116 GLN A N 1
ATOM 926 C CA . GLN A 1 116 ? 16.937 3.088 -16.917 1.00 90.56 116 GLN A CA 1
ATOM 927 C C . GLN A 1 116 ? 15.524 2.812 -16.389 1.00 90.56 116 GLN A C 1
ATOM 929 O O . GLN A 1 116 ? 15.345 2.631 -15.185 1.00 90.56 116 GLN A O 1
ATOM 934 N N . ALA A 1 117 ? 14.529 2.736 -17.273 1.00 88.50 117 ALA A N 1
ATOM 935 C CA . ALA A 1 117 ? 13.161 2.408 -16.894 1.00 88.50 117 ALA A CA 1
ATOM 936 C C . ALA A 1 117 ? 13.037 1.003 -16.298 1.00 88.50 117 ALA A C 1
ATOM 938 O O . ALA A 1 117 ? 12.404 0.848 -15.257 1.00 88.50 117 ALA A O 1
ATOM 939 N N . ILE A 1 118 ? 13.686 0.001 -16.901 1.00 91.50 118 ILE A N 1
ATOM 940 C CA . ILE A 1 118 ? 13.731 -1.372 -16.377 1.00 91.50 118 ILE A CA 1
ATOM 941 C C . ILE A 1 118 ? 14.300 -1.384 -14.952 1.00 91.50 118 ILE A C 1
ATOM 943 O O . ILE A 1 118 ? 13.729 -2.019 -14.068 1.00 91.50 118 ILE A O 1
ATOM 947 N N . LEU A 1 119 ? 15.399 -0.664 -14.699 1.00 93.88 119 LEU A N 1
ATOM 948 C CA . LEU A 1 119 ? 15.998 -0.576 -13.361 1.00 93.88 119 LEU A CA 1
ATOM 949 C C . LEU A 1 119 ? 15.057 0.081 -12.340 1.00 93.88 119 LEU A C 1
ATOM 951 O O . LEU A 1 119 ? 14.919 -0.410 -11.214 1.00 93.88 119 LEU A O 1
ATOM 955 N N . THR A 1 120 ? 14.384 1.166 -12.727 1.00 89.31 120 THR A N 1
ATOM 956 C CA . THR A 1 120 ? 13.402 1.842 -11.869 1.00 89.31 120 THR A CA 1
ATOM 957 C C . THR A 1 120 ? 12.220 0.924 -11.551 1.00 89.31 120 THR A C 1
ATOM 959 O O . THR A 1 120 ? 11.856 0.783 -10.385 1.00 89.31 120 THR A O 1
ATOM 962 N N . LEU A 1 121 ? 11.670 0.238 -12.556 1.00 88.94 121 LEU A N 1
ATOM 963 C CA . LEU A 1 121 ? 10.560 -0.699 -12.385 1.00 88.94 121 LEU A CA 1
ATOM 964 C C . LEU A 1 121 ? 10.935 -1.871 -11.473 1.00 88.94 121 LEU A C 1
ATOM 966 O O . LEU A 1 121 ? 10.195 -2.167 -10.539 1.00 88.94 121 LEU A O 1
ATOM 970 N N . LYS A 1 122 ? 12.125 -2.465 -11.645 1.00 93.19 122 LYS A N 1
ATOM 971 C CA . LYS A 1 122 ? 12.641 -3.503 -10.732 1.00 93.19 122 LYS A CA 1
ATOM 972 C C . LYS A 1 122 ? 12.723 -3.004 -9.287 1.00 93.19 122 LYS A C 1
ATOM 974 O O . LYS A 1 122 ? 12.385 -3.734 -8.358 1.00 93.19 122 LYS A O 1
ATOM 979 N N . THR A 1 123 ? 13.122 -1.746 -9.094 1.00 91.62 123 THR A N 1
ATOM 980 C CA . THR A 1 123 ? 13.183 -1.122 -7.764 1.00 91.62 123 THR A CA 1
ATOM 981 C C . THR A 1 123 ? 11.791 -0.960 -7.150 1.00 91.62 123 THR A C 1
ATOM 983 O O . THR A 1 123 ? 11.605 -1.268 -5.974 1.00 91.62 123 THR A O 1
ATOM 986 N N . TYR A 1 124 ? 10.804 -0.494 -7.919 1.00 87.75 124 TYR A N 1
ATOM 987 C CA . TYR A 1 124 ? 9.430 -0.332 -7.431 1.00 87.75 124 TYR A CA 1
ATOM 988 C C . TYR A 1 124 ? 8.762 -1.668 -7.134 1.00 87.75 124 TYR A C 1
ATOM 990 O O . TYR A 1 124 ? 8.201 -1.828 -6.053 1.00 87.75 124 TYR A O 1
ATOM 998 N N . ARG A 1 125 ? 8.929 -2.653 -8.018 1.00 93.25 125 ARG A N 1
ATOM 999 C CA . ARG A 1 125 ? 8.467 -4.027 -7.816 1.00 93.25 125 ARG A CA 1
ATOM 1000 C C . ARG A 1 125 ? 9.013 -4.634 -6.527 1.00 93.25 125 ARG A C 1
ATOM 1002 O O . ARG A 1 125 ? 8.264 -5.232 -5.762 1.00 93.25 125 ARG A O 1
ATOM 1009 N N . GLN A 1 126 ? 10.303 -4.436 -6.247 1.00 93.19 126 GLN A N 1
ATOM 1010 C CA . GLN A 1 126 ? 10.907 -4.895 -4.996 1.00 93.19 126 GLN A CA 1
ATOM 1011 C C . GLN A 1 126 ? 10.309 -4.188 -3.772 1.00 93.19 126 GLN A C 1
ATOM 1013 O O . GLN A 1 126 ? 9.943 -4.851 -2.808 1.00 93.19 126 GLN A O 1
ATOM 1018 N N . ARG A 1 127 ? 10.155 -2.857 -3.818 1.00 89.69 127 ARG A N 1
ATOM 1019 C CA . ARG A 1 127 ? 9.552 -2.090 -2.713 1.00 89.69 127 ARG A CA 1
ATOM 1020 C C . ARG A 1 127 ? 8.111 -2.511 -2.434 1.00 89.69 127 ARG A C 1
ATOM 1022 O O . ARG A 1 127 ? 7.756 -2.677 -1.276 1.00 89.69 127 ARG A O 1
ATOM 1029 N N . MET A 1 128 ? 7.307 -2.722 -3.475 1.00 88.69 128 MET A N 1
ATOM 1030 C CA . MET A 1 128 ? 5.942 -3.236 -3.340 1.00 88.69 128 MET A CA 1
ATOM 1031 C C . MET A 1 128 ? 5.930 -4.629 -2.705 1.00 88.69 128 MET A C 1
ATOM 1033 O O . MET A 1 128 ? 5.165 -4.868 -1.776 1.00 88.69 128 MET A O 1
ATOM 1037 N N . ALA A 1 129 ? 6.819 -5.528 -3.138 1.00 92.00 129 ALA A N 1
ATOM 1038 C CA . ALA A 1 129 ? 6.936 -6.861 -2.551 1.00 92.00 129 ALA A CA 1
ATOM 1039 C C . ALA A 1 129 ? 7.343 -6.826 -1.066 1.00 92.00 129 ALA A C 1
ATOM 1041 O O . ALA A 1 129 ? 6.909 -7.673 -0.286 1.00 92.00 129 ALA A O 1
ATOM 1042 N N . ASP A 1 130 ? 8.166 -5.860 -0.658 1.00 89.81 130 ASP A N 1
ATOM 1043 C CA . ASP A 1 130 ? 8.544 -5.691 0.745 1.00 89.81 130 ASP A CA 1
ATOM 1044 C C . ASP A 1 130 ? 7.403 -5.079 1.577 1.00 89.81 130 ASP A C 1
ATOM 1046 O O . ASP A 1 130 ? 7.141 -5.548 2.684 1.00 89.81 130 ASP A O 1
ATOM 1050 N N . GLU A 1 131 ? 6.644 -4.127 1.029 1.00 85.81 131 GLU A N 1
ATOM 1051 C CA . GLU A 1 131 ? 5.426 -3.612 1.674 1.00 85.81 131 GLU A CA 1
ATOM 1052 C C . GLU A 1 131 ? 4.340 -4.698 1.814 1.00 85.81 131 GLU A C 1
ATOM 1054 O O . GLU A 1 131 ? 3.673 -4.769 2.846 1.00 85.81 131 GLU A O 1
ATOM 1059 N N . LEU A 1 132 ? 4.217 -5.621 0.851 1.00 88.38 132 LEU A N 1
ATOM 1060 C CA . LEU A 1 132 ? 3.345 -6.800 0.964 1.00 88.38 132 LEU A CA 1
ATOM 1061 C C . LEU A 1 132 ? 3.719 -7.724 2.126 1.00 88.38 132 LEU A C 1
ATOM 1063 O O . LEU A 1 132 ? 2.831 -8.275 2.774 1.00 88.38 132 LEU A O 1
ATOM 1067 N N . LYS A 1 133 ? 5.010 -7.889 2.426 1.00 87.69 133 LYS A N 1
ATOM 1068 C CA . LYS A 1 133 ? 5.433 -8.641 3.619 1.00 87.69 133 LYS A CA 1
ATOM 1069 C C . LYS A 1 133 ? 5.082 -7.879 4.895 1.00 87.69 133 LYS A C 1
ATOM 1071 O O . LYS A 1 133 ? 4.647 -8.480 5.871 1.00 87.69 133 LYS A O 1
ATOM 1076 N N . ASN A 1 134 ? 5.232 -6.555 4.881 1.00 84.38 134 ASN A N 1
ATOM 1077 C CA . ASN A 1 134 ? 4.927 -5.706 6.034 1.00 84.38 134 ASN A CA 1
ATOM 1078 C C . ASN A 1 134 ? 3.418 -5.606 6.322 1.00 84.38 134 ASN A C 1
ATOM 1080 O O . ASN A 1 134 ? 3.024 -5.427 7.477 1.00 84.38 134 ASN A O 1
ATOM 1084 N N . LEU A 1 135 ? 2.562 -5.774 5.308 1.00 82.44 135 LEU A N 1
ATOM 1085 C CA . LEU A 1 135 ? 1.099 -5.809 5.453 1.00 82.44 135 LEU A CA 1
ATOM 1086 C C . LEU A 1 135 ? 0.621 -6.853 6.459 1.00 82.44 135 LEU A C 1
ATOM 1088 O O . LEU A 1 135 ? -0.357 -6.619 7.167 1.00 82.44 135 LEU A O 1
ATOM 1092 N N . GLU A 1 136 ? 1.314 -7.988 6.551 1.00 75.81 136 GLU A N 1
ATOM 1093 C CA . GLU A 1 136 ? 0.951 -9.074 7.467 1.00 75.81 136 GLU A CA 1
ATOM 1094 C C . GLU A 1 136 ? 1.127 -8.678 8.941 1.00 75.81 136 GLU A C 1
ATOM 1096 O O . GLU A 1 136 ? 0.438 -9.211 9.810 1.00 75.81 136 GLU A O 1
ATOM 1101 N N . PHE A 1 137 ? 1.982 -7.688 9.208 1.00 80.56 137 PHE A N 1
ATOM 1102 C CA . PHE A 1 137 ? 2.272 -7.157 10.543 1.00 80.56 137 PHE A CA 1
ATOM 1103 C C . PHE A 1 137 ? 1.647 -5.780 10.793 1.00 80.56 137 PHE A C 1
ATOM 1105 O O . PHE A 1 137 ? 1.784 -5.222 11.882 1.00 80.56 137 PHE A O 1
ATOM 1112 N N . THR A 1 138 ? 0.971 -5.214 9.793 1.00 81.94 138 THR A N 1
ATOM 1113 C CA . THR A 1 138 ? 0.338 -3.901 9.911 1.00 81.94 138 THR A CA 1
ATOM 1114 C C . THR A 1 138 ? -0.871 -4.005 10.835 1.00 81.94 138 THR A C 1
ATOM 1116 O O . THR A 1 138 ? -1.687 -4.914 10.705 1.00 81.94 138 THR A O 1
ATOM 1119 N N . SER A 1 139 ? -0.986 -3.080 11.785 1.00 79.06 139 SER A N 1
ATOM 1120 C CA . SER A 1 139 ? -2.179 -2.918 12.614 1.00 79.06 139 SER A CA 1
ATOM 1121 C C . SER A 1 139 ? -3.164 -1.960 11.944 1.00 79.06 139 SER A C 1
ATOM 1123 O O . SER A 1 139 ? -2.796 -1.184 11.061 1.00 79.06 139 SER A O 1
ATOM 1125 N N . ALA A 1 140 ? -4.413 -1.955 12.408 1.00 72.19 140 ALA A N 1
ATOM 1126 C CA . ALA A 1 140 ? -5.401 -0.979 11.953 1.00 72.19 140 ALA A CA 1
ATOM 1127 C C . ALA A 1 140 ? -5.012 0.478 12.280 1.00 72.19 140 ALA A C 1
ATOM 1129 O O . ALA A 1 140 ? -5.522 1.397 11.654 1.00 72.19 140 ALA A O 1
ATOM 1130 N N . GLU A 1 141 ? -4.114 0.692 13.244 1.00 71.62 141 GLU A N 1
ATOM 1131 C CA . GLU A 1 141 ? -3.590 2.009 13.625 1.00 71.62 141 GLU A CA 1
ATOM 1132 C C . GLU A 1 141 ? -2.567 2.540 12.615 1.00 71.62 141 GLU A C 1
ATOM 1134 O O . GLU A 1 141 ? -2.633 3.696 12.215 1.00 71.62 141 GLU A O 1
ATOM 1139 N N . ASN A 1 142 ? -1.676 1.672 12.130 1.00 75.44 142 ASN A N 1
ATOM 1140 C CA . ASN A 1 142 ? -0.637 2.039 11.161 1.00 75.44 142 ASN A CA 1
ATOM 1141 C C . ASN A 1 142 ? -1.121 1.960 9.702 1.00 75.44 142 ASN A C 1
ATOM 1143 O O . ASN A 1 142 ? -0.363 2.229 8.768 1.00 75.44 142 ASN A O 1
ATOM 1147 N N . TRP A 1 143 ? -2.380 1.565 9.495 1.00 79.44 143 TRP A N 1
ATOM 1148 C CA . TRP A 1 143 ? -2.966 1.348 8.178 1.00 79.44 143 TRP A CA 1
ATOM 1149 C C . TRP A 1 143 ? -2.919 2.572 7.251 1.00 79.44 143 TRP A C 1
ATOM 1151 O O . TRP A 1 143 ? -2.493 2.395 6.107 1.00 79.44 143 TRP A O 1
ATOM 1161 N N . PRO A 1 144 ? -3.278 3.798 7.690 1.00 77.50 144 PRO A N 1
ATOM 1162 C CA . PRO A 1 144 ? -3.277 4.963 6.804 1.00 77.50 144 PRO A CA 1
ATOM 1163 C C . PRO A 1 144 ? -1.896 5.253 6.205 1.00 77.50 144 PRO A C 1
ATOM 1165 O O . PRO A 1 144 ? -1.773 5.511 5.008 1.00 77.50 144 PRO A O 1
ATOM 1168 N N . GLU A 1 145 ? -0.841 5.139 7.014 1.00 79.25 145 GLU A N 1
ATOM 1169 C CA . GLU A 1 145 ? 0.530 5.394 6.573 1.00 79.25 145 GLU A CA 1
ATOM 1170 C C . GLU A 1 145 ? 0.996 4.349 5.550 1.00 79.25 145 GLU A C 1
ATOM 1172 O O . GLU A 1 145 ? 1.532 4.690 4.493 1.00 79.25 145 GLU A O 1
ATOM 1177 N N . VAL A 1 146 ? 0.758 3.066 5.842 1.00 80.94 146 VAL A N 1
ATOM 1178 C CA . VAL A 1 146 ? 1.111 1.948 4.955 1.00 80.94 146 VAL A CA 1
ATOM 1179 C C . VAL A 1 146 ? 0.371 2.063 3.619 1.00 80.94 146 VAL A C 1
ATOM 1181 O O . VAL A 1 146 ? 0.990 1.951 2.558 1.00 80.94 146 VAL A O 1
ATOM 1184 N N . LYS A 1 147 ? -0.932 2.358 3.662 1.00 80.31 147 LYS A N 1
ATOM 1185 C CA . LYS A 1 147 ? -1.769 2.559 2.475 1.00 80.31 147 LYS A CA 1
ATOM 1186 C C . LYS A 1 147 ? -1.253 3.704 1.604 1.00 80.31 147 LYS A C 1
ATOM 1188 O O . LYS A 1 147 ? -1.054 3.511 0.406 1.00 80.31 147 LYS A O 1
ATOM 1193 N N . ALA A 1 148 ? -0.945 4.858 2.198 1.00 82.19 148 ALA A N 1
ATOM 1194 C CA . ALA A 1 148 ? -0.421 6.008 1.464 1.00 82.19 148 ALA A CA 1
ATOM 1195 C C . ALA A 1 148 ? 0.910 5.696 0.754 1.00 82.19 148 ALA A C 1
ATOM 1197 O O . ALA A 1 148 ? 1.131 6.124 -0.383 1.00 82.19 148 ALA A O 1
ATOM 1198 N N . ARG A 1 149 ? 1.799 4.914 1.386 1.00 80.38 149 ARG A N 1
ATOM 1199 C CA . ARG A 1 149 ? 3.047 4.471 0.741 1.00 80.38 149 ARG A CA 1
ATOM 1200 C C . ARG A 1 149 ? 2.787 3.553 -0.454 1.00 80.38 149 ARG A C 1
ATOM 1202 O O . ARG A 1 149 ? 3.460 3.703 -1.474 1.00 80.38 149 ARG A O 1
ATOM 1209 N N . MET A 1 150 ? 1.815 2.645 -0.365 1.00 81.69 150 MET A N 1
ATOM 1210 C CA . MET A 1 150 ? 1.448 1.763 -1.482 1.00 81.69 150 MET A CA 1
ATOM 1211 C C . MET A 1 150 ? 0.839 2.534 -2.647 1.00 81.69 150 MET A C 1
ATOM 1213 O O . MET A 1 150 ? 1.316 2.398 -3.772 1.00 81.69 150 MET A O 1
ATOM 1217 N N . GLU A 1 151 ? -0.141 3.397 -2.381 1.00 82.94 151 GLU A N 1
ATOM 1218 C CA . GLU A 1 151 ? -0.767 4.249 -3.401 1.00 82.94 151 GLU A CA 1
ATOM 1219 C C . GLU A 1 151 ? 0.276 5.132 -4.105 1.00 82.94 151 GLU A C 1
ATOM 1221 O O . GLU A 1 151 ? 0.273 5.279 -5.331 1.00 82.94 151 GLU A O 1
ATOM 1226 N N . TYR A 1 152 ? 1.249 5.652 -3.350 1.00 84.50 152 TYR A N 1
ATOM 1227 C CA . TYR A 1 152 ? 2.378 6.379 -3.917 1.00 84.50 152 TYR A CA 1
ATOM 1228 C C . TYR A 1 152 ? 3.218 5.507 -4.865 1.00 84.50 152 TYR A C 1
ATOM 1230 O O . TYR A 1 152 ? 3.525 5.947 -5.977 1.00 84.50 152 TYR A O 1
ATOM 1238 N N . LEU A 1 153 ? 3.579 4.281 -4.467 1.00 81.31 153 LEU A N 1
ATOM 1239 C CA . LEU A 1 153 ? 4.361 3.363 -5.306 1.00 81.31 153 LEU A CA 1
ATOM 1240 C C . LEU A 1 153 ? 3.621 2.991 -6.600 1.00 81.31 153 LEU A C 1
ATOM 1242 O O . LEU A 1 153 ? 4.245 2.970 -7.666 1.00 81.31 153 LEU A O 1
ATOM 1246 N N . VAL A 1 154 ? 2.308 2.753 -6.523 1.00 79.69 154 VAL A N 1
ATOM 1247 C CA . VAL A 1 154 ? 1.457 2.490 -7.696 1.00 79.69 154 VAL A CA 1
ATOM 1248 C C . VAL A 1 154 ? 1.478 3.699 -8.635 1.00 79.69 154 VAL A C 1
ATOM 1250 O O . VAL A 1 154 ? 1.878 3.573 -9.792 1.00 79.69 154 VAL A O 1
ATOM 1253 N N . SER A 1 155 ? 1.212 4.907 -8.121 1.00 81.38 155 SER A N 1
ATOM 1254 C CA . SER A 1 155 ? 1.191 6.128 -8.946 1.00 81.38 155 SER A CA 1
ATOM 1255 C C . SER A 1 155 ? 2.527 6.419 -9.650 1.00 81.38 155 SER A C 1
ATOM 1257 O O . SER A 1 155 ? 2.562 6.871 -10.798 1.00 81.38 155 SER A O 1
ATOM 1259 N N . LYS A 1 156 ? 3.658 6.150 -8.981 1.00 80.19 156 LYS A N 1
ATOM 1260 C CA . LYS A 1 156 ? 4.996 6.344 -9.557 1.00 80.19 156 LYS A CA 1
ATOM 1261 C C . LYS A 1 156 ? 5.314 5.324 -10.638 1.00 80.19 156 LYS A 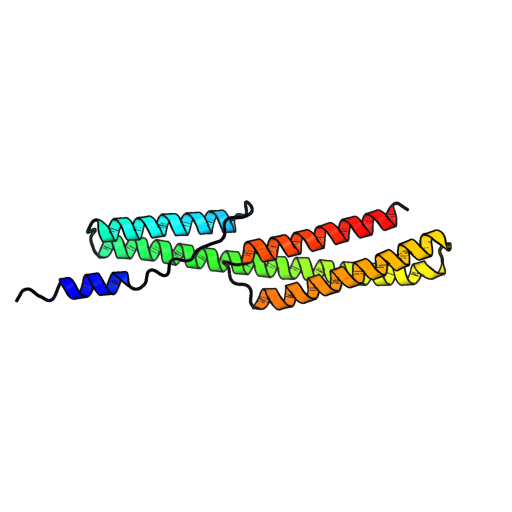C 1
ATOM 1263 O O . LYS A 1 156 ? 6.002 5.669 -11.600 1.00 80.19 156 LYS A O 1
ATOM 1268 N N . THR A 1 157 ? 4.805 4.106 -10.496 1.00 82.12 157 THR A N 1
ATOM 1269 C CA . THR A 1 157 ? 4.930 3.066 -11.516 1.00 82.12 157 THR A CA 1
ATOM 1270 C C . THR A 1 157 ? 4.230 3.502 -12.800 1.00 82.12 157 THR A C 1
ATOM 1272 O O . THR A 1 157 ? 4.867 3.531 -13.853 1.00 82.12 157 THR A O 1
ATOM 1275 N N . ASP A 1 158 ? 2.979 3.954 -12.713 1.00 77.44 158 ASP A N 1
ATOM 1276 C CA . ASP A 1 158 ? 2.221 4.421 -13.880 1.00 77.44 158 ASP A CA 1
ATOM 1277 C C . ASP A 1 158 ? 2.888 5.605 -14.581 1.00 77.44 158 ASP A C 1
ATOM 1279 O O . ASP A 1 158 ? 3.031 5.618 -15.808 1.00 77.44 158 ASP A O 1
ATOM 1283 N N . ALA A 1 159 ? 3.363 6.583 -13.806 1.00 80.00 159 ALA A N 1
ATOM 1284 C CA . ALA A 1 159 ? 4.076 7.734 -14.347 1.00 80.00 159 ALA A CA 1
ATOM 1285 C C . ALA A 1 159 ? 5.339 7.316 -15.118 1.00 80.00 159 ALA A C 1
ATOM 1287 O O . ALA A 1 159 ? 5.582 7.808 -16.223 1.00 80.00 159 ALA A O 1
ATOM 1288 N N . GLN A 1 160 ? 6.122 6.382 -14.568 1.00 77.81 160 GLN A N 1
ATOM 1289 C CA . GLN A 1 160 ? 7.347 5.904 -15.205 1.00 77.81 160 GLN A CA 1
ATOM 1290 C C . GLN A 1 160 ? 7.055 5.149 -16.506 1.00 77.81 160 GLN A C 1
ATOM 1292 O O . GLN A 1 160 ? 7.763 5.323 -17.496 1.00 77.81 160 GLN A O 1
ATOM 1297 N N . VAL A 1 161 ? 6.005 4.329 -16.525 1.00 76.69 161 VAL A N 1
ATOM 1298 C CA . VAL A 1 161 ? 5.595 3.580 -17.720 1.00 76.69 161 VAL A CA 1
ATOM 1299 C C . VAL A 1 161 ? 5.131 4.524 -18.824 1.00 76.69 161 VAL A C 1
ATOM 1301 O O . VAL A 1 161 ? 5.498 4.343 -19.985 1.00 76.69 161 VAL A O 1
ATOM 1304 N N . ASN A 1 162 ? 4.356 5.548 -18.471 1.00 78.19 162 ASN A N 1
ATOM 1305 C CA . ASN A 1 162 ? 3.868 6.529 -19.434 1.00 78.19 162 ASN A CA 1
ATOM 1306 C C . ASN A 1 162 ? 5.002 7.383 -20.011 1.00 78.19 162 ASN A C 1
ATOM 1308 O O . ASN A 1 162 ? 5.008 7.631 -21.214 1.00 78.19 162 ASN A O 1
ATOM 1312 N N . ALA A 1 163 ? 5.995 7.760 -19.199 1.00 75.81 163 ALA A N 1
ATOM 1313 C CA . ALA A 1 163 ? 7.167 8.496 -19.674 1.00 75.81 163 ALA A CA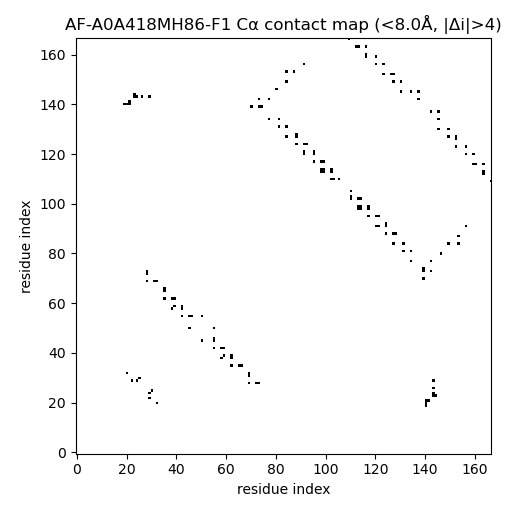 1
ATOM 1314 C C . ALA A 1 163 ? 7.944 7.722 -20.755 1.00 75.81 163 ALA A C 1
ATOM 1316 O O . ALA A 1 163 ? 8.363 8.297 -21.750 1.00 75.81 163 ALA A O 1
ATOM 1317 N N . VAL A 1 164 ? 8.073 6.401 -20.604 1.00 73.44 164 VAL A N 1
ATOM 1318 C CA . VAL A 1 164 ? 8.787 5.541 -21.566 1.00 73.44 164 VAL A CA 1
ATOM 1319 C C . VAL A 1 164 ? 8.020 5.349 -22.876 1.00 73.44 164 VAL A C 1
ATOM 1321 O O . VAL A 1 164 ? 8.628 5.109 -23.914 1.00 73.44 164 VAL A O 1
ATOM 1324 N N . ARG A 1 165 ? 6.685 5.424 -22.837 1.00 67.94 165 ARG A N 1
ATOM 1325 C CA . ARG A 1 165 ? 5.828 5.320 -24.029 1.00 67.94 165 ARG A CA 1
ATOM 1326 C C . ARG A 1 165 ? 5.746 6.625 -24.829 1.00 67.94 165 ARG A C 1
ATOM 1328 O O . ARG A 1 165 ? 5.386 6.565 -26.000 1.00 67.94 165 ARG A O 1
ATOM 1335 N N . ALA A 1 166 ? 6.003 7.768 -24.191 1.00 61.16 166 ALA A N 1
ATOM 1336 C CA . ALA A 1 166 ? 5.913 9.093 -24.806 1.00 61.16 166 ALA A CA 1
ATOM 1337 C C . ALA A 1 166 ? 7.176 9.499 -25.594 1.00 61.16 166 ALA A C 1
ATOM 1339 O O . ALA A 1 166 ? 7.065 10.315 -26.508 1.00 61.16 166 ALA A O 1
ATOM 1340 N N . ASP A 1 167 ? 8.333 8.918 -25.258 1.00 51.06 167 ASP A N 1
ATOM 1341 C CA . ASP A 1 167 ? 9.587 8.971 -26.033 1.00 51.06 167 ASP A CA 1
ATOM 1342 C C . ASP A 1 167 ? 9.577 7.951 -27.182 1.00 51.06 167 ASP A C 1
ATOM 1344 O O . ASP A 1 167 ? 10.160 8.196 -28.263 1.00 51.06 167 ASP A O 1
#

Foldseek 3Di:
DPDDPVVVLVVVVPPPPPDDFDDDDDDPLVVLVVVLNVLSVVLVVCSVVPHDPVVSVVSVVVSVVSVVVSQVVLVVVLVVLLVVLVVLLVVLVVLLVVLVVCLVVDDPVLNVLSVVLSVVSVVLSVVSVVLSVCSVVDDSRCSVVSVVVSVVSSVVNVVSSVVSVVD

Solvent-accessible surface area (backbone atoms only — not comparable to full-atom values): 9608 Å² total; per-residue (Å²): 142,86,74,74,69,77,60,55,63,63,60,67,66,73,76,71,79,80,78,86,64,77,88,71,78,98,41,80,64,54,58,50,53,52,49,47,52,52,52,48,48,51,37,50,53,38,55,73,73,64,54,55,70,66,58,42,49,50,50,47,51,51,40,52,51,50,52,51,50,50,54,51,51,46,51,50,54,51,51,50,50,52,51,54,52,49,54,50,41,54,52,47,54,52,49,40,57,50,47,65,66,46,45,82,77,47,56,77,69,57,28,52,52,48,54,51,49,43,55,52,48,55,51,49,4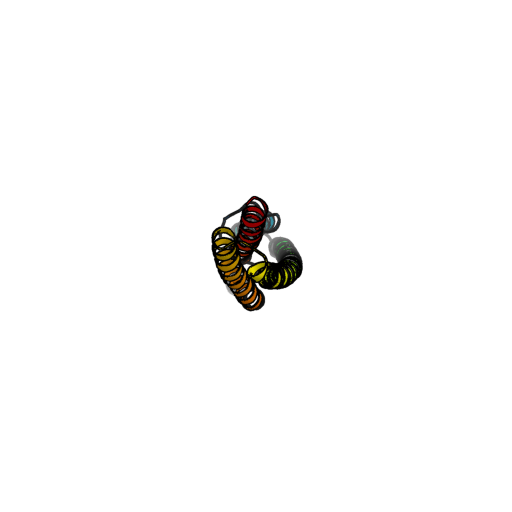5,51,52,52,56,52,49,59,60,47,54,79,73,56,47,82,65,54,38,55,63,55,48,52,54,50,54,49,54,51,55,52,49,55,52,55,54,51,55,66,72,76,108

Mean predicted aligned error: 11.35 Å

Secondary structure (DSSP, 8-state):
---SSHHHHHHHGGG---------S--HHHHHHHHHHHHHHHHHHHHHTT--HHHHHHHHHHHHHHHHHHHHHHHHHHHHHHHHHHHHHHHHHHHHHHHHHHTTTS-HHHHHHHHHHHHHHHHHHHHHHHHHHHHTT--TTTHHHHHHHHHHHHHHHHHHHHHHHH-

Nearest PDB structures (foldseek):
  5uk8-assembly1_B  TM=3.933E-01  e=1.048E+00  Homo sapiens
  5fi4-assembly1_B  TM=4.418E-01  e=2.246E+00  Homo sapiens
  7rro-assembly1_A0  TM=3.701E-01  e=1.711E+00  Bos taurus
  8ts7-assembly1_B  TM=3.928E-01  e=2.127E+00  Homo sapiens